Protein AF-A0A8S2DBB4-F1 (afdb_monomer_lite)

Foldseek 3Di:
DADDLPFPVPPPPDDCVVCVVVVNDFGDKDKDFQAAPVRDGPGIDMDTQDPDDSSDQDPVNVVVVVVVSPVVNVVVVVVVVVVVVVVVVVVVVVVVVVVVVVVVVVVVVVVVVVVVPPDDDDDDDDDDDDDPPDPPVVVVVVVVVVVVVVVVVVVVVVVVVVVVVPD

InterPro domains:
  IPR003018 GAF domain [PF01590] (8-64)
  IPR029016 GAF-like domain superfamily [G3DSA:3.30.450.40] (7-88)

Radius of gyration: 32.9 Å; chains: 1; bounding box: 64×29×100 Å

Sequence (167 aa):
MRFPQLGVQKDPRFNKEVDIKTGYRTHSICCMPILNKDNVVIGVAQIINKKTGTHEFTNKDLIVFRNYLIFCGIGLSNAQLFELSIQEFKKNQSKSYAIMSLQNTIKSITSLKKLTINPTQNNEHHSSSSTTLNCQQISHYSLEKEFNYNHRNDNQEYTSSLLHRLK

Secondary structure (DSSP, 8-state):
-PPPTT-GGG-TT--HHHHHHHTPPP--EEEEEEE-TTS-EEEEEEEE---STTSPPPHHHHHHHHHHHHHHHHHHHHHHHHHHHHHHHHHHHHHHHHHHHHHHHHHHHHHHHHHHT-----------------HHHHHHHHHHHHHHHHHHHHHHHHHHHHHSS--

pLDDT: mean 73.87, std 23.5, range [29.86, 97.62]

Organism: NCBI:txid1234261

Structure (mmCIF, N/CA/C/O backbone):
data_AF-A0A8S2DBB4-F1
#
_entry.id   AF-A0A8S2DBB4-F1
#
loop_
_atom_site.group_PDB
_atom_site.id
_atom_site.type_symbol
_atom_site.label_atom_id
_atom_site.label_alt_id
_atom_site.label_comp_id
_atom_site.label_asym_id
_atom_site.label_entity_id
_atom_site.label_seq_id
_atom_site.pdbx_PDB_ins_code
_atom_site.Cartn_x
_atom_site.Cartn_y
_atom_site.Cartn_z
_atom_site.occupancy
_atom_site.B_iso_or_equiv
_atom_site.auth_seq_id
_atom_site.auth_comp_id
_atom_site.auth_asym_id
_atom_site.auth_atom_id
_atom_site.pdbx_PDB_model_num
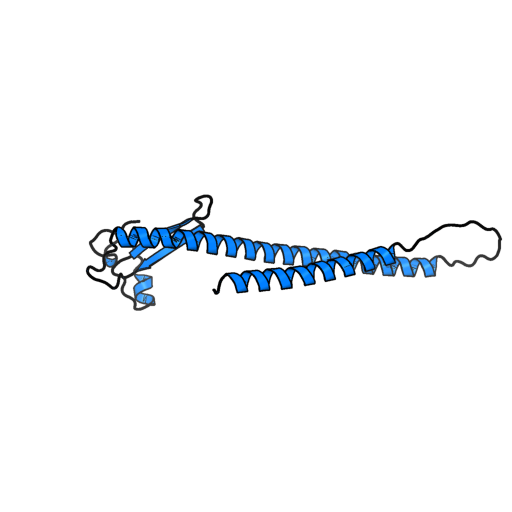ATOM 1 N N . MET A 1 1 ? -0.614 -7.814 -13.154 1.00 46.94 1 MET A N 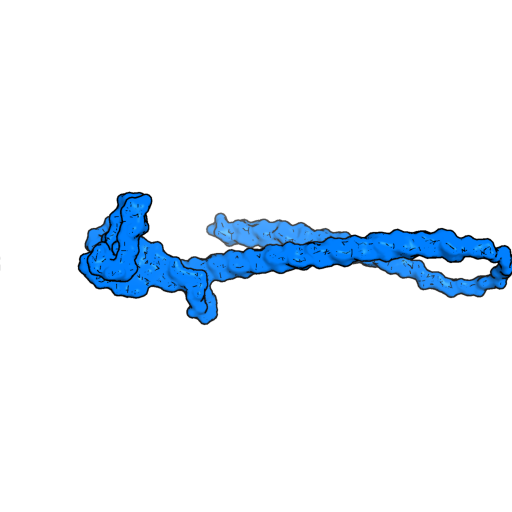1
ATOM 2 C CA . MET A 1 1 ? -0.742 -8.106 -14.605 1.00 46.94 1 MET A CA 1
ATOM 3 C C . MET A 1 1 ? 0.539 -7.674 -15.299 1.00 46.94 1 MET A C 1
ATOM 5 O O . MET A 1 1 ? 1.039 -6.608 -14.964 1.00 46.94 1 MET A O 1
ATOM 9 N N . ARG A 1 2 ? 1.081 -8.476 -16.223 1.00 45.44 2 ARG A N 1
ATOM 10 C CA . ARG A 1 2 ? 2.140 -8.020 -17.138 1.00 45.44 2 ARG A CA 1
ATOM 11 C C . ARG A 1 2 ? 1.456 -7.427 -18.370 1.00 45.44 2 ARG A C 1
ATOM 13 O O . ARG A 1 2 ? 0.659 -8.122 -18.994 1.00 45.44 2 ARG A O 1
ATOM 20 N N . PHE A 1 3 ? 1.701 -6.155 -18.667 1.00 54.09 3 PHE A N 1
ATOM 21 C CA . PHE A 1 3 ? 1.237 -5.549 -19.915 1.00 54.09 3 PHE A CA 1
ATOM 22 C C . PHE A 1 3 ? 2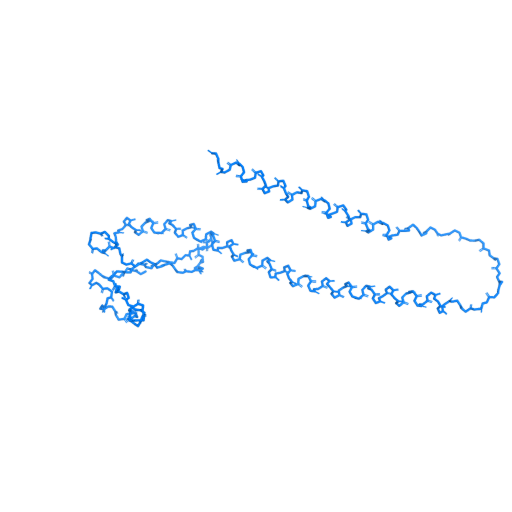.214 -5.920 -21.042 1.00 54.09 3 PHE A C 1
ATOM 24 O O . PHE A 1 3 ? 3.421 -5.960 -20.790 1.00 54.09 3 PHE A O 1
ATOM 31 N N . PRO A 1 4 ? 1.720 -6.254 -22.247 1.00 46.25 4 PRO A N 1
ATOM 32 C CA . PRO A 1 4 ? 2.574 -6.639 -23.363 1.00 46.25 4 PRO A CA 1
ATOM 33 C C . PRO A 1 4 ? 3.458 -5.472 -23.827 1.00 46.25 4 PRO A C 1
ATOM 35 O O . PRO A 1 4 ? 3.094 -4.304 -23.696 1.00 46.25 4 PRO A O 1
ATOM 38 N N . GLN A 1 5 ? 4.605 -5.825 -24.411 1.00 48.19 5 GLN A N 1
ATOM 39 C CA . GLN A 1 5 ? 5.708 -4.961 -24.874 1.00 48.19 5 GLN A CA 1
ATOM 40 C C . GLN A 1 5 ? 5.305 -3.884 -25.913 1.00 48.19 5 GLN A C 1
ATOM 42 O O . GLN A 1 5 ? 6.118 -3.057 -26.306 1.00 48.19 5 GLN A O 1
ATOM 47 N N . LEU A 1 6 ? 4.043 -3.853 -26.365 1.00 50.78 6 LEU A N 1
ATOM 48 C CA . LEU A 1 6 ? 3.570 -2.981 -27.450 1.00 50.78 6 LEU A CA 1
ATOM 49 C C . LEU A 1 6 ? 2.973 -1.628 -27.003 1.00 50.78 6 LEU A C 1
ATOM 51 O O . LEU A 1 6 ? 2.425 -0.892 -27.827 1.00 50.78 6 LEU A O 1
ATOM 55 N N . GLY A 1 7 ? 3.092 -1.282 -25.720 1.00 68.94 7 GLY A N 1
ATOM 56 C CA . GLY A 1 7 ? 2.625 -0.011 -25.165 1.00 68.94 7 GLY A CA 1
ATOM 57 C C . GLY A 1 7 ? 1.150 -0.024 -24.750 1.00 68.94 7 GLY A C 1
ATOM 58 O O . GLY A 1 7 ? 0.266 -0.528 -25.442 1.00 68.94 7 GLY A O 1
ATOM 59 N N . VAL A 1 8 ? 0.876 0.580 -23.596 1.00 83.31 8 VAL A N 1
ATOM 60 C CA . VAL A 1 8 ? -0.421 0.509 -22.900 1.00 83.31 8 VAL A CA 1
ATOM 61 C C . VAL A 1 8 ? -1.571 1.187 -23.668 1.00 83.31 8 VAL A C 1
ATOM 63 O O . VAL A 1 8 ? -2.722 0.789 -23.538 1.00 83.31 8 VAL A O 1
ATOM 66 N N . GLN A 1 9 ? -1.273 2.145 -24.550 1.00 83.38 9 GLN A N 1
ATOM 67 C CA . GLN A 1 9 ? -2.266 2.904 -25.331 1.00 83.38 9 GLN A CA 1
ATOM 68 C C . GLN A 1 9 ? -3.105 2.062 -26.306 1.00 83.38 9 GLN A C 1
ATOM 70 O O . GLN A 1 9 ? -4.158 2.512 -26.768 1.00 83.38 9 GLN A O 1
ATOM 75 N N . LYS A 1 10 ? -2.620 0.875 -26.676 1.00 84.12 10 LYS A N 1
ATOM 76 C CA . LYS A 1 10 ? -3.321 -0.054 -27.572 1.00 84.12 10 LYS A CA 1
ATOM 77 C C . LYS A 1 10 ? -4.041 -1.170 -26.811 1.00 84.12 10 LYS A C 1
ATOM 79 O O . LYS A 1 10 ? -4.748 -1.953 -27.435 1.00 84.12 10 LYS A O 1
ATOM 84 N N . ASP A 1 11 ? -3.865 -1.254 -25.493 1.00 84.50 11 ASP A N 1
ATOM 85 C CA . ASP A 1 11 ? -4.522 -2.268 -24.674 1.00 84.50 11 ASP A CA 1
ATOM 86 C C . ASP A 1 11 ? -5.999 -1.883 -24.460 1.00 84.50 11 ASP A C 1
ATOM 88 O O . ASP A 1 11 ? -6.268 -0.781 -23.976 1.00 84.50 11 ASP A O 1
ATOM 92 N N . PRO A 1 12 ? -6.970 -2.756 -24.785 1.00 87.00 12 PRO A N 1
ATOM 93 C CA . PRO A 1 12 ? -8.393 -2.451 -24.621 1.00 87.00 12 PRO A CA 1
ATOM 94 C C . PRO A 1 12 ? -8.804 -2.245 -23.157 1.00 87.00 12 PRO A C 1
ATOM 96 O O . PRO A 1 12 ? -9.839 -1.645 -22.889 1.00 87.00 12 PRO A O 1
ATOM 99 N N . ARG A 1 13 ? -8.005 -2.725 -22.197 1.00 85.75 13 ARG A N 1
ATOM 100 C CA . ARG A 1 13 ? -8.255 -2.550 -20.759 1.00 85.75 13 ARG A CA 1
ATOM 101 C C . ARG A 1 13 ? -7.756 -1.200 -20.243 1.00 85.75 13 ARG A C 1
ATOM 103 O O . ARG A 1 13 ? -8.012 -0.865 -19.089 1.00 85.75 13 ARG A O 1
ATOM 110 N N . PHE A 1 14 ? -6.997 -0.451 -21.043 1.00 88.88 14 PHE A N 1
ATOM 111 C CA . PHE A 1 14 ? -6.444 0.830 -20.631 1.00 88.88 14 PHE A CA 1
ATOM 112 C C . PHE A 1 14 ? -7.476 1.954 -20.750 1.00 88.88 14 PHE A C 1
ATOM 114 O O . PHE A 1 14 ? -7.998 2.234 -21.829 1.00 88.88 14 PHE A O 1
ATOM 121 N N . ASN A 1 15 ? -7.726 2.645 -19.637 1.00 89.38 15 ASN A N 1
ATOM 122 C CA . ASN A 1 15 ? -8.618 3.795 -19.610 1.00 89.38 15 ASN A CA 1
ATOM 123 C C . ASN A 1 15 ? -7.886 5.083 -20.027 1.00 89.38 15 ASN A C 1
ATOM 125 O O . ASN A 1 15 ? -7.208 5.719 -19.219 1.00 89.38 15 ASN A O 1
ATOM 129 N N . LYS A 1 16 ? -8.087 5.498 -21.281 1.00 89.31 16 LYS A N 1
ATOM 130 C CA . LYS A 1 16 ? -7.501 6.722 -21.855 1.00 89.31 16 LYS A CA 1
ATOM 131 C C . LYS A 1 16 ? -8.073 8.016 -21.282 1.00 89.31 16 LYS A C 1
ATOM 133 O O . LYS A 1 16 ? -7.429 9.053 -21.397 1.00 89.31 16 LYS A O 1
ATOM 138 N N . GLU A 1 17 ? -9.254 7.987 -20.667 1.00 91.75 17 GLU A N 1
ATOM 139 C CA . GLU A 1 17 ? -9.855 9.202 -20.110 1.00 91.75 17 GLU A CA 1
ATOM 140 C C . GLU A 1 17 ? -8.991 9.821 -19.012 1.00 91.75 17 GLU A C 1
ATOM 142 O O . GLU A 1 17 ? -8.977 11.040 -18.860 1.00 91.75 17 GLU A O 1
ATOM 147 N N . VAL A 1 18 ? -8.268 8.993 -18.252 1.00 90.31 18 VAL A N 1
ATOM 148 C CA . VAL A 1 18 ? -7.378 9.459 -17.181 1.00 90.31 18 VAL A CA 1
ATOM 149 C C . VAL A 1 18 ? -6.219 10.263 -17.766 1.00 90.31 18 VAL A C 1
ATOM 151 O O . VAL A 1 18 ? -5.933 11.357 -17.284 1.00 90.31 18 VAL A O 1
ATOM 154 N N . ASP A 1 19 ? -5.605 9.774 -18.844 1.00 92.38 19 ASP A N 1
ATOM 155 C CA . ASP A 1 19 ? -4.551 10.493 -19.566 1.00 92.38 19 ASP A CA 1
ATOM 156 C C . ASP A 1 19 ? -5.072 11.825 -20.132 1.00 92.38 19 ASP A C 1
ATOM 158 O O . ASP A 1 19 ? -4.429 12.860 -19.981 1.00 92.38 19 ASP A O 1
ATOM 162 N N . ILE A 1 20 ? -6.276 11.828 -20.722 1.00 91.81 20 ILE A N 1
ATOM 163 C CA . ILE A 1 20 ? -6.900 13.040 -21.280 1.00 91.81 20 ILE A CA 1
ATOM 164 C C . ILE A 1 20 ? -7.163 14.078 -20.181 1.00 91.81 20 ILE A C 1
ATOM 166 O O . ILE A 1 20 ? -6.825 15.247 -20.346 1.00 91.81 20 ILE A O 1
ATOM 170 N N . LYS A 1 21 ? -7.740 13.658 -19.048 1.00 94.12 21 LYS A N 1
ATOM 171 C CA . LYS A 1 21 ? -8.073 14.544 -17.920 1.00 94.12 21 LYS A CA 1
ATOM 172 C C . LYS A 1 21 ? -6.832 15.105 -17.228 1.00 94.12 21 LYS A C 1
ATOM 174 O O . LYS A 1 21 ? -6.858 16.236 -16.759 1.00 94.12 21 LYS A O 1
ATOM 179 N N . THR A 1 22 ? -5.765 14.315 -17.136 1.00 90.50 22 THR A N 1
ATOM 180 C CA . THR A 1 22 ? -4.524 14.717 -16.453 1.00 90.50 22 THR A CA 1
ATOM 181 C C . THR A 1 22 ? -3.521 15.406 -17.377 1.00 90.50 22 THR A C 1
ATOM 183 O O . THR A 1 22 ? -2.562 16.000 -16.891 1.00 90.50 22 THR A O 1
ATOM 186 N N . GLY A 1 23 ? -3.701 15.310 -18.699 1.00 90.06 23 GLY A N 1
ATOM 187 C CA . GLY A 1 23 ? -2.708 15.728 -19.691 1.00 90.06 23 GLY A CA 1
ATOM 188 C C . GLY A 1 23 ? -1.447 14.853 -19.703 1.00 90.06 23 GLY A C 1
ATOM 189 O O . GLY A 1 23 ? -0.479 15.172 -20.395 1.00 90.06 23 GLY A O 1
ATOM 190 N N . TYR A 1 24 ? -1.429 13.758 -18.938 1.00 88.75 24 TYR A N 1
ATOM 191 C CA . TYR A 1 24 ? -0.291 12.857 -18.830 1.00 88.75 24 TYR A CA 1
ATOM 192 C C . TYR A 1 24 ? -0.432 11.713 -19.829 1.00 88.75 24 TYR A C 1
ATOM 194 O O . TYR A 1 24 ? -1.488 11.104 -19.921 1.00 88.75 24 TYR A O 1
ATOM 202 N N . ARG A 1 25 ? 0.628 11.389 -20.575 1.00 88.88 25 ARG A N 1
ATOM 203 C CA . ARG A 1 25 ? 0.604 10.264 -21.520 1.00 88.88 25 ARG A CA 1
ATOM 204 C C . ARG A 1 25 ? 1.240 9.031 -20.903 1.00 88.88 25 ARG A C 1
ATOM 206 O O . ARG A 1 25 ? 2.446 9.011 -20.648 1.00 88.88 25 ARG A O 1
ATOM 213 N N . THR A 1 26 ? 0.459 7.976 -20.729 1.00 90.00 26 THR A N 1
ATOM 214 C CA . THR A 1 26 ? 0.919 6.713 -20.159 1.00 90.00 26 THR A CA 1
ATOM 215 C C . THR A 1 26 ? 1.419 5.766 -21.254 1.00 90.00 26 THR A C 1
ATOM 217 O O . THR A 1 26 ? 0.697 5.409 -22.183 1.00 90.00 26 THR A O 1
ATOM 220 N N . HIS A 1 27 ? 2.678 5.348 -21.155 1.00 86.75 27 HIS A N 1
ATOM 221 C CA . HIS A 1 27 ? 3.374 4.467 -22.097 1.00 86.75 27 HIS A CA 1
ATOM 222 C C . HIS A 1 27 ? 3.532 3.056 -21.526 1.00 86.75 27 HIS A C 1
ATOM 224 O O . HIS A 1 27 ? 3.291 2.070 -22.226 1.00 86.75 27 HIS A O 1
ATOM 230 N N . SER A 1 28 ? 3.885 2.966 -20.242 1.00 86.50 28 SER A N 1
ATOM 231 C CA . SER A 1 28 ? 4.044 1.710 -19.513 1.00 86.50 28 SER A CA 1
ATOM 232 C C . SER A 1 28 ? 3.357 1.766 -18.156 1.00 86.50 28 SER A C 1
ATOM 234 O O . SER A 1 28 ? 3.318 2.806 -17.503 1.00 86.50 28 SER A O 1
ATOM 236 N N . ILE A 1 29 ? 2.807 0.629 -17.732 1.00 89.56 29 ILE A N 1
ATOM 237 C CA . ILE A 1 29 ? 2.144 0.446 -16.440 1.00 89.56 29 ILE A CA 1
ATOM 238 C C . ILE A 1 29 ? 2.629 -0.874 -15.842 1.00 89.56 29 ILE A C 1
ATOM 240 O O . ILE A 1 29 ? 2.756 -1.874 -16.547 1.00 89.56 29 ILE A O 1
ATOM 244 N N . CYS A 1 30 ? 2.860 -0.899 -14.534 1.00 89.69 30 CYS A N 1
ATOM 245 C CA . CYS A 1 30 ? 2.999 -2.119 -13.756 1.00 89.69 30 CYS A CA 1
ATOM 246 C C . CYS A 1 30 ? 2.105 -2.029 -12.518 1.00 89.69 30 CYS A C 1
ATOM 248 O O . CYS A 1 30 ? 2.252 -1.120 -11.702 1.00 89.69 30 CYS A O 1
ATOM 250 N N . CYS A 1 31 ? 1.197 -2.998 -12.377 1.00 92.19 31 CYS A N 1
ATOM 251 C CA . CYS A 1 31 ? 0.302 -3.100 -11.227 1.00 92.19 31 CYS A CA 1
ATOM 252 C C . CYS A 1 31 ? 0.555 -4.399 -10.464 1.00 92.19 31 CYS A C 1
ATOM 254 O O . CYS A 1 31 ? 0.596 -5.486 -11.065 1.00 92.19 31 CYS A O 1
ATOM 256 N N . MET A 1 32 ? 0.657 -4.287 -9.143 1.00 94.88 32 MET A N 1
ATOM 257 C CA . MET A 1 32 ? 0.791 -5.410 -8.221 1.00 94.88 32 MET A CA 1
ATOM 258 C C . MET A 1 32 ? -0.106 -5.207 -6.990 1.00 94.88 32 MET A C 1
ATOM 260 O O . MET A 1 32 ? -0.294 -4.070 -6.554 1.00 94.88 32 MET A O 1
ATOM 264 N N . PRO A 1 33 ? -0.681 -6.287 -6.437 1.00 96.56 33 PRO A N 1
ATOM 265 C CA . PRO A 1 33 ? -1.477 -6.195 -5.223 1.00 96.56 33 PRO A CA 1
ATOM 266 C C . PRO A 1 33 ? -0.590 -5.881 -4.015 1.00 96.56 33 PRO A C 1
ATOM 268 O O . PRO A 1 33 ? 0.548 -6.345 -3.927 1.00 96.56 33 PRO A O 1
ATOM 271 N N . ILE A 1 34 ? -1.144 -5.126 -3.073 1.00 97.62 34 ILE A N 1
ATOM 272 C CA . ILE A 1 34 ? -0.599 -4.954 -1.728 1.00 97.62 34 ILE A CA 1
ATOM 273 C C . ILE A 1 34 ? -1.275 -5.998 -0.845 1.00 97.62 34 ILE A C 1
ATOM 275 O O . ILE A 1 34 ? -2.505 -6.050 -0.778 1.00 97.62 34 ILE A O 1
ATOM 279 N N . LEU A 1 35 ? -0.470 -6.832 -0.194 1.00 96.44 35 LEU A N 1
ATOM 280 C CA . LEU A 1 35 ? -0.942 -7.927 0.645 1.00 96.44 35 LEU A CA 1
ATOM 281 C C . LEU A 1 35 ? -0.704 -7.602 2.119 1.00 96.44 35 LEU A C 1
ATOM 283 O O . LEU A 1 35 ? 0.313 -6.999 2.462 1.00 96.44 35 LEU A O 1
ATOM 287 N N . ASN A 1 36 ? -1.620 -8.022 2.986 1.00 94.19 36 ASN A N 1
ATOM 288 C CA . ASN A 1 36 ? -1.369 -8.055 4.423 1.00 94.19 36 ASN A CA 1
ATOM 289 C C . ASN A 1 36 ? -0.594 -9.332 4.819 1.00 94.19 36 ASN A C 1
ATOM 291 O O . ASN A 1 36 ? -0.266 -10.172 3.979 1.00 94.19 36 ASN A O 1
ATOM 295 N N . LYS A 1 37 ? -0.319 -9.489 6.119 1.00 91.06 37 LYS A N 1
ATOM 296 C CA . LYS A 1 37 ? 0.377 -10.663 6.681 1.00 91.06 37 LYS A CA 1
ATOM 297 C C . LYS A 1 37 ? -0.318 -12.005 6.393 1.00 91.06 37 LYS A C 1
ATOM 299 O O . LYS A 1 37 ? 0.350 -13.030 6.346 1.00 91.06 37 LYS A O 1
ATOM 304 N N . ASP A 1 38 ? -1.630 -11.980 6.168 1.00 93.69 38 ASP A N 1
ATOM 305 C CA . ASP A 1 38 ? -2.465 -13.154 5.900 1.00 93.69 38 ASP A CA 1
ATOM 306 C C . ASP A 1 38 ? -2.618 -13.410 4.386 1.00 93.69 38 ASP A C 1
ATOM 308 O O . ASP A 1 38 ? -3.457 -14.199 3.959 1.00 93.69 38 ASP A O 1
ATOM 312 N N . ASN A 1 39 ? -1.809 -12.738 3.554 1.00 93.75 39 ASN A N 1
ATOM 313 C CA . ASN A 1 39 ? -1.860 -12.769 2.088 1.00 93.75 39 ASN A CA 1
ATOM 314 C C . ASN A 1 39 ? -3.190 -12.288 1.481 1.00 93.75 39 ASN A C 1
ATOM 316 O O . ASN A 1 39 ? -3.490 -12.575 0.320 1.00 93.75 39 ASN A O 1
ATOM 320 N N . VAL A 1 40 ? -3.972 -11.511 2.228 1.00 95.56 40 VAL A N 1
ATOM 321 C CA . VAL A 1 40 ? -5.197 -10.877 1.734 1.00 95.56 40 VAL A CA 1
ATOM 322 C C . VAL A 1 40 ? -4.842 -9.579 1.017 1.00 95.56 40 VAL A C 1
ATOM 324 O O . VAL A 1 40 ? -4.039 -8.780 1.504 1.00 95.56 40 VAL A O 1
ATOM 327 N N . VAL A 1 41 ? -5.457 -9.354 -0.145 1.00 96.56 41 VAL A N 1
ATOM 328 C CA . VAL A 1 41 ? -5.299 -8.112 -0.909 1.00 96.56 41 VAL A CA 1
ATOM 329 C C . VAL A 1 41 ? -6.010 -6.974 -0.181 1.00 96.56 41 VAL A C 1
ATOM 331 O O . VAL A 1 41 ? -7.233 -6.968 -0.081 1.00 96.56 41 VAL A O 1
ATOM 334 N N . ILE A 1 42 ? -5.242 -5.992 0.285 1.00 96.19 42 ILE A N 1
ATOM 335 C CA . ILE A 1 42 ? -5.753 -4.791 0.968 1.00 96.19 42 ILE A CA 1
ATOM 336 C C . ILE A 1 42 ? -5.662 -3.531 0.099 1.00 96.19 42 ILE A C 1
ATOM 338 O O . ILE A 1 42 ? -6.129 -2.464 0.484 1.00 96.19 42 ILE A O 1
ATOM 342 N N . GLY A 1 43 ? -5.059 -3.649 -1.084 1.00 95.44 43 GLY A N 1
ATOM 343 C CA . GLY A 1 43 ? -4.949 -2.568 -2.050 1.00 95.44 43 GLY A CA 1
ATOM 344 C C . GLY A 1 43 ? -4.226 -3.000 -3.320 1.00 95.44 43 GLY A C 1
ATOM 345 O O . GLY A 1 43 ? -3.775 -4.139 -3.454 1.00 95.44 43 GLY A O 1
ATOM 346 N N . VAL A 1 44 ? -4.089 -2.070 -4.261 1.00 95.81 44 VAL A N 1
ATOM 347 C CA . VAL A 1 44 ? -3.318 -2.260 -5.493 1.00 95.81 44 VAL A CA 1
ATOM 348 C C . VAL A 1 44 ? -2.369 -1.084 -5.644 1.00 95.81 44 VAL A C 1
ATOM 350 O O . VAL A 1 44 ? -2.788 0.067 -5.577 1.00 95.81 44 VAL A O 1
ATOM 353 N N . ALA A 1 45 ? -1.093 -1.377 -5.868 1.00 95.94 45 ALA A N 1
ATOM 354 C CA . ALA A 1 45 ? -0.107 -0.373 -6.217 1.00 95.94 45 ALA A CA 1
ATOM 355 C C . ALA A 1 45 ? 0.113 -0.366 -7.726 1.00 95.94 45 ALA A C 1
ATOM 357 O O . ALA A 1 45 ? 0.212 -1.419 -8.368 1.00 95.94 45 ALA A O 1
ATOM 358 N N . GLN A 1 46 ? 0.240 0.835 -8.275 1.00 93.38 46 GLN A N 1
ATOM 359 C CA . GLN A 1 46 ? 0.484 1.066 -9.686 1.00 93.38 46 GLN A CA 1
ATOM 360 C C . GLN A 1 46 ? 1.677 2.001 -9.848 1.00 93.38 46 GLN A C 1
ATOM 362 O O . GLN A 1 46 ? 1.719 3.079 -9.262 1.00 93.38 46 GLN A O 1
ATOM 367 N N . ILE A 1 47 ? 2.625 1.591 -10.684 1.00 91.81 47 ILE A N 1
ATOM 368 C CA . ILE A 1 47 ? 3.701 2.449 -11.177 1.00 91.81 47 ILE A CA 1
ATOM 369 C C . ILE A 1 47 ? 3.536 2.615 -12.681 1.00 91.81 47 ILE A C 1
ATOM 371 O O . ILE A 1 47 ? 3.192 1.667 -13.391 1.00 91.81 47 ILE A O 1
ATOM 375 N N . ILE A 1 48 ? 3.755 3.832 -13.165 1.00 91.25 48 ILE A N 1
ATOM 376 C CA . ILE A 1 48 ? 3.601 4.186 -14.575 1.00 91.25 48 ILE A CA 1
ATOM 377 C C . ILE A 1 48 ? 4.868 4.856 -15.089 1.00 91.25 48 ILE A C 1
ATOM 379 O O . ILE A 1 48 ? 5.604 5.464 -14.316 1.00 91.25 48 ILE A O 1
ATOM 383 N N . ASN A 1 49 ? 5.102 4.743 -16.394 1.00 90.12 49 ASN A N 1
ATOM 384 C CA . ASN A 1 49 ? 6.153 5.441 -17.128 1.00 90.12 49 ASN A CA 1
ATOM 385 C C . ASN A 1 49 ? 7.534 5.337 -16.482 1.00 90.12 49 ASN A C 1
ATOM 387 O O . ASN A 1 49 ? 8.064 6.297 -15.914 1.00 90.12 49 ASN A O 1
ATOM 391 N N . LYS A 1 50 ? 8.164 4.171 -16.636 1.00 89.06 50 LYS A N 1
ATOM 392 C CA . LYS A 1 50 ? 9.579 4.033 -16.294 1.00 89.06 50 LYS A CA 1
ATOM 393 C C . LYS A 1 50 ? 10.399 5.095 -17.040 1.00 89.06 50 LYS A C 1
ATOM 395 O O . LYS A 1 50 ? 10.336 5.195 -18.266 1.00 89.06 50 LYS A O 1
ATOM 400 N N . LYS A 1 51 ? 11.177 5.878 -16.285 1.00 87.06 51 LYS A N 1
ATOM 401 C CA . LYS A 1 51 ? 11.962 7.004 -16.816 1.00 87.06 51 LYS A CA 1
ATOM 402 C C . LYS A 1 51 ? 13.239 6.587 -17.554 1.00 87.06 51 LYS A C 1
ATOM 404 O O . LYS A 1 51 ? 13.772 7.383 -18.313 1.00 87.06 51 LYS A O 1
ATOM 409 N N . THR A 1 52 ? 13.754 5.380 -17.317 1.00 78.81 52 THR A N 1
ATOM 410 C CA . THR A 1 52 ? 15.059 4.935 -17.830 1.00 78.81 52 THR A CA 1
ATOM 411 C C . THR A 1 52 ? 14.939 3.949 -18.993 1.00 78.81 52 THR A C 1
ATOM 413 O O . THR A 1 52 ? 14.136 3.015 -18.946 1.00 78.81 52 THR A O 1
ATOM 416 N N . GLY A 1 53 ? 15.802 4.117 -20.002 1.00 75.00 53 GLY A N 1
ATOM 417 C CA . GLY A 1 53 ? 16.008 3.156 -21.089 1.00 75.00 53 GLY A CA 1
ATOM 418 C C . GLY A 1 53 ? 14.764 2.906 -21.947 1.00 75.00 53 GLY A C 1
ATOM 419 O O . GLY A 1 53 ? 14.157 3.839 -22.454 1.00 75.00 53 GLY A O 1
ATOM 420 N N . THR A 1 54 ? 14.391 1.633 -22.099 1.00 74.44 54 THR A N 1
ATOM 421 C CA . THR A 1 54 ? 13.355 1.126 -23.021 1.00 74.44 54 THR A CA 1
ATOM 422 C C . THR A 1 54 ? 11.908 1.442 -22.616 1.00 74.44 54 THR A C 1
ATOM 424 O O . THR A 1 54 ? 10.983 0.932 -23.236 1.00 74.44 54 THR A O 1
ATOM 427 N N . HIS A 1 55 ? 11.679 2.231 -21.558 1.00 79.38 55 HIS A N 1
ATOM 428 C CA . HIS A 1 55 ? 10.369 2.452 -20.916 1.00 79.38 55 HIS A CA 1
ATOM 429 C C . HIS A 1 55 ? 9.668 1.182 -20.391 1.00 79.38 55 HIS A C 1
ATOM 431 O O . HIS A 1 55 ? 8.584 1.272 -19.809 1.00 79.38 55 HIS A O 1
ATOM 437 N N . GLU A 1 56 ? 10.302 0.014 -20.507 1.00 83.50 56 GLU A N 1
ATOM 438 C CA . GLU A 1 56 ? 9.785 -1.271 -20.045 1.00 83.50 56 GLU A CA 1
ATOM 439 C C . GLU A 1 56 ? 10.275 -1.621 -18.636 1.00 83.50 56 GLU A C 1
ATOM 441 O O . GLU A 1 56 ? 11.455 -1.474 -18.285 1.00 83.50 56 GLU A O 1
ATOM 446 N N . PHE A 1 57 ? 9.358 -2.146 -17.824 1.00 88.44 57 PHE A N 1
ATOM 447 C CA . PHE A 1 57 ? 9.688 -2.699 -16.516 1.00 88.44 57 PHE A CA 1
ATOM 448 C C . PHE A 1 57 ? 10.379 -4.054 -16.682 1.00 88.44 57 PHE A C 1
ATOM 450 O O . PHE A 1 57 ? 9.804 -5.015 -17.190 1.00 88.44 57 PHE A O 1
ATOM 457 N N . THR A 1 58 ? 11.624 -4.130 -16.228 1.00 90.75 58 THR A N 1
ATOM 458 C CA . THR A 1 58 ? 12.426 -5.355 -16.227 1.00 90.75 58 THR A CA 1
ATOM 459 C C . THR A 1 58 ? 12.025 -6.259 -15.066 1.00 90.75 58 THR A C 1
ATOM 461 O O . THR A 1 58 ? 11.457 -5.802 -14.075 1.00 90.75 58 THR A O 1
ATOM 464 N N . ASN A 1 59 ? 12.396 -7.542 -15.117 1.00 91.00 59 ASN A N 1
ATOM 465 C CA . ASN A 1 59 ? 12.183 -8.448 -13.982 1.00 91.00 59 ASN A CA 1
ATOM 466 C C . ASN A 1 59 ? 12.824 -7.927 -12.681 1.00 91.00 59 ASN A C 1
ATOM 468 O O . ASN A 1 59 ? 12.250 -8.115 -11.612 1.00 91.00 59 ASN A O 1
ATOM 472 N N . LYS A 1 60 ? 13.965 -7.227 -12.765 1.00 92.94 60 LYS A N 1
ATOM 473 C CA . LYS A 1 60 ? 14.597 -6.589 -11.603 1.00 92.94 60 LYS A CA 1
ATOM 474 C C . LYS A 1 60 ? 13.697 -5.507 -11.000 1.00 92.94 60 LYS A C 1
ATOM 476 O O . LYS A 1 60 ? 13.506 -5.498 -9.788 1.00 92.94 60 LYS A O 1
ATOM 481 N N . ASP A 1 61 ? 13.097 -4.657 -11.836 1.00 92.12 61 ASP A N 1
ATOM 482 C CA . ASP A 1 61 ? 12.149 -3.629 -11.385 1.00 92.12 61 ASP A CA 1
ATOM 483 C C . ASP A 1 61 ? 10.932 -4.266 -10.700 1.00 92.12 61 ASP A C 1
ATOM 485 O O . ASP A 1 61 ? 10.492 -3.797 -9.655 1.00 92.12 61 ASP A O 1
ATOM 489 N N . LEU A 1 62 ? 10.421 -5.375 -11.250 1.00 92.50 62 LEU A N 1
ATOM 490 C CA . LEU A 1 62 ? 9.295 -6.114 -10.674 1.00 92.50 62 LEU A CA 1
ATOM 491 C C . LEU A 1 62 ? 9.624 -6.700 -9.293 1.00 92.50 62 LEU A C 1
ATOM 493 O O . LEU A 1 62 ? 8.774 -6.666 -8.405 1.00 92.50 62 LEU A O 1
ATOM 497 N N . ILE A 1 63 ? 10.835 -7.230 -9.101 1.00 95.31 63 ILE A N 1
ATOM 498 C CA . ILE A 1 63 ? 11.282 -7.771 -7.807 1.00 95.31 63 ILE A CA 1
ATOM 499 C C . ILE A 1 63 ? 11.397 -6.647 -6.776 1.00 95.31 63 ILE A C 1
ATOM 501 O O . ILE A 1 63 ? 10.861 -6.770 -5.677 1.00 95.31 63 ILE A O 1
ATOM 505 N N . VAL A 1 64 ? 12.041 -5.534 -7.138 1.00 95.50 64 VAL A N 1
ATOM 506 C CA . VAL A 1 64 ? 12.166 -4.368 -6.249 1.00 95.50 64 VAL A CA 1
ATOM 507 C C . VAL A 1 64 ? 10.788 -3.821 -5.886 1.00 95.50 64 VAL A C 1
ATOM 509 O O . VAL A 1 64 ? 10.516 -3.582 -4.712 1.00 95.50 64 VAL A O 1
ATOM 512 N N . PHE A 1 65 ? 9.898 -3.683 -6.872 1.00 95.50 65 PHE A N 1
ATOM 513 C CA . PHE A 1 65 ? 8.542 -3.205 -6.644 1.00 95.50 65 PHE A CA 1
ATOM 514 C C . PHE A 1 65 ? 7.780 -4.131 -5.695 1.00 95.50 65 PHE A C 1
ATOM 516 O O . PHE A 1 65 ? 7.250 -3.661 -4.695 1.00 95.50 65 PHE A O 1
ATOM 523 N N . ARG A 1 66 ? 7.807 -5.450 -5.929 1.00 94.94 66 ARG A N 1
ATOM 524 C CA . ARG A 1 66 ? 7.189 -6.437 -5.032 1.00 94.94 66 ARG A CA 1
ATOM 525 C C . ARG A 1 66 ? 7.719 -6.327 -3.603 1.00 94.94 66 ARG A C 1
ATOM 527 O O . ARG A 1 66 ? 6.919 -6.315 -2.675 1.00 94.94 66 ARG A O 1
ATOM 534 N N . ASN A 1 67 ? 9.036 -6.240 -3.428 1.00 96.19 67 ASN A N 1
ATOM 535 C CA . ASN A 1 67 ? 9.647 -6.138 -2.103 1.00 96.19 67 ASN A CA 1
ATOM 536 C C . ASN A 1 67 ? 9.204 -4.862 -1.380 1.00 96.19 67 ASN A C 1
ATOM 538 O O . ASN A 1 67 ? 8.944 -4.891 -0.181 1.00 96.19 67 ASN A O 1
ATOM 542 N N . TYR A 1 68 ? 9.051 -3.758 -2.114 1.00 96.56 68 TYR A N 1
ATOM 543 C CA . TYR A 1 68 ? 8.534 -2.515 -1.555 1.00 96.56 68 TYR A CA 1
ATOM 544 C C . TYR A 1 68 ? 7.084 -2.655 -1.064 1.00 96.56 68 TYR A C 1
ATOM 546 O O . TYR A 1 68 ? 6.746 -2.172 0.017 1.00 96.56 68 TYR A O 1
ATOM 554 N N . LEU A 1 69 ? 6.239 -3.387 -1.800 1.00 96.81 69 LEU A N 1
ATOM 555 C CA . LEU A 1 69 ? 4.834 -3.583 -1.422 1.00 96.81 69 LEU A CA 1
ATOM 556 C C . LEU A 1 69 ? 4.639 -4.385 -0.135 1.00 96.81 69 LEU A C 1
ATOM 558 O O . LEU A 1 69 ? 3.594 -4.237 0.495 1.00 96.81 69 LEU A O 1
ATOM 562 N N . ILE A 1 70 ? 5.629 -5.173 0.293 1.00 94.75 70 ILE A N 1
ATOM 563 C CA . ILE A 1 70 ? 5.595 -5.857 1.594 1.00 94.75 70 ILE A CA 1
ATOM 564 C C . ILE A 1 70 ? 5.528 -4.819 2.723 1.00 94.75 70 ILE A C 1
ATOM 566 O O . ILE A 1 70 ? 4.682 -4.912 3.611 1.00 94.75 70 ILE A O 1
ATOM 570 N N . PHE A 1 71 ? 6.361 -3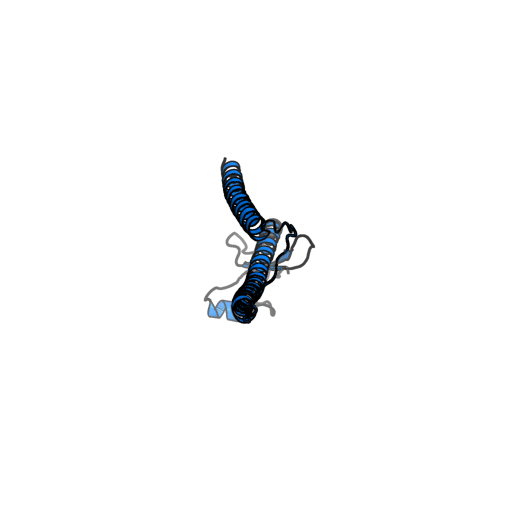.777 2.656 1.00 95.31 71 PHE A N 1
ATOM 571 C CA . PHE A 1 71 ? 6.357 -2.700 3.647 1.00 95.31 71 PHE A CA 1
ATOM 572 C C . PHE A 1 71 ? 5.082 -1.861 3.576 1.00 95.31 71 PHE A C 1
ATOM 574 O O . PHE A 1 71 ? 4.515 -1.520 4.615 1.00 95.31 71 PHE A O 1
ATOM 581 N N . CYS A 1 72 ? 4.587 -1.579 2.365 1.00 96.88 72 CYS A N 1
ATOM 582 C CA . CYS A 1 72 ? 3.293 -0.918 2.190 1.00 96.88 72 CYS A CA 1
ATOM 583 C C . CYS A 1 72 ? 2.158 -1.728 2.830 1.00 96.88 72 CYS A C 1
ATOM 585 O O . CYS A 1 72 ? 1.280 -1.144 3.457 1.00 96.88 72 CYS A O 1
ATOM 587 N N . GLY A 1 73 ? 2.199 -3.058 2.713 1.00 97.00 73 GLY A N 1
ATOM 588 C CA . GLY A 1 73 ? 1.233 -3.963 3.327 1.00 97.00 73 GLY A CA 1
ATOM 589 C C . GLY A 1 73 ? 1.178 -3.831 4.845 1.00 97.00 73 GLY A C 1
ATOM 590 O O . GLY A 1 73 ? 0.097 -3.692 5.418 1.00 97.00 73 GLY A O 1
ATOM 591 N N . ILE A 1 74 ? 2.347 -3.795 5.489 1.00 95.12 74 ILE A N 1
ATOM 592 C CA . ILE A 1 74 ? 2.475 -3.595 6.940 1.00 95.12 74 ILE A CA 1
ATOM 593 C C . ILE A 1 74 ? 1.937 -2.217 7.341 1.00 95.12 74 ILE A C 1
ATOM 595 O O . ILE A 1 74 ? 1.101 -2.116 8.237 1.00 95.12 74 ILE A O 1
ATOM 599 N N . GLY A 1 75 ? 2.389 -1.160 6.659 1.00 96.31 75 GLY A N 1
ATOM 600 C CA . GLY A 1 75 ? 1.985 0.212 6.964 1.00 96.31 75 GLY A CA 1
ATOM 601 C C . GLY A 1 75 ? 0.479 0.425 6.817 1.00 96.31 75 GLY A C 1
ATOM 602 O O . GLY A 1 75 ? -0.152 0.984 7.711 1.00 96.31 75 GLY A O 1
ATOM 603 N N . LEU A 1 76 ? -0.111 -0.078 5.730 1.00 96.75 76 LEU A N 1
ATOM 604 C CA . LEU A 1 76 ? -1.542 0.049 5.472 1.00 96.75 76 LEU A CA 1
ATOM 605 C C . LEU A 1 76 ? -2.375 -0.772 6.465 1.00 96.75 76 LEU A C 1
ATOM 607 O O . LEU A 1 76 ? -3.376 -0.269 6.968 1.00 96.75 76 LEU A O 1
ATOM 611 N N . SER A 1 77 ? -1.928 -1.982 6.815 1.00 95.88 77 SER A N 1
ATOM 612 C CA . SER A 1 77 ? -2.591 -2.798 7.844 1.00 95.88 77 SER A CA 1
ATOM 613 C C . SER A 1 77 ? -2.594 -2.090 9.202 1.00 95.88 77 SER A C 1
ATOM 615 O O . SER A 1 77 ? -3.617 -2.049 9.881 1.00 95.88 77 SER A O 1
ATOM 617 N N . ASN A 1 78 ? -1.470 -1.479 9.588 1.00 95.06 78 ASN A N 1
ATOM 618 C CA . ASN A 1 78 ? -1.369 -0.738 10.845 1.00 95.06 78 ASN A CA 1
ATOM 619 C C . ASN A 1 78 ? -2.237 0.524 10.839 1.00 95.06 78 ASN A C 1
ATOM 621 O O . ASN A 1 78 ? -2.888 0.812 11.839 1.00 95.06 78 ASN A O 1
ATOM 625 N N . ALA A 1 79 ? -2.276 1.258 9.724 1.00 95.94 79 ALA A N 1
ATOM 626 C CA . ALA A 1 79 ? -3.140 2.426 9.580 1.00 95.94 79 ALA A CA 1
ATOM 627 C C . ALA A 1 79 ? -4.624 2.050 9.729 1.00 95.94 79 ALA A C 1
ATOM 629 O O . ALA A 1 79 ? -5.350 2.716 10.462 1.00 95.94 79 ALA A O 1
ATOM 630 N N . GLN A 1 80 ? -5.048 0.942 9.111 1.00 94.44 80 GLN A N 1
ATOM 631 C CA . GLN A 1 80 ? -6.408 0.417 9.251 1.00 94.44 80 GLN A CA 1
ATOM 632 C C . GLN A 1 80 ? -6.719 0.014 10.699 1.00 94.44 80 GLN A C 1
ATOM 634 O O . GLN A 1 80 ? -7.762 0.388 11.226 1.00 94.44 80 GLN A O 1
ATOM 639 N N . LEU A 1 81 ? -5.810 -0.702 11.371 1.00 94.50 81 LEU A N 1
ATOM 640 C CA . LEU A 1 81 ? -5.980 -1.079 12.780 1.00 94.50 81 LEU A CA 1
ATOM 641 C C . LEU A 1 81 ? -6.075 0.142 13.702 1.00 94.50 81 LEU A C 1
ATOM 643 O O . LEU A 1 81 ? -6.911 0.178 14.604 1.00 94.50 81 LEU A O 1
ATOM 647 N N . PHE A 1 82 ? -5.243 1.153 13.466 1.00 96.31 82 PHE A N 1
ATOM 648 C CA . PHE A 1 82 ? -5.274 2.395 14.227 1.00 96.31 82 PHE A CA 1
ATOM 649 C C . PHE A 1 82 ? -6.584 3.162 14.018 1.00 96.31 82 PHE A C 1
ATOM 651 O O . PHE A 1 82 ? -7.195 3.623 14.982 1.00 96.31 82 PHE A O 1
ATOM 658 N N . GLU A 1 83 ? -7.064 3.254 12.778 1.00 95.50 83 GLU A N 1
ATOM 659 C CA . GLU A 1 83 ? -8.345 3.888 12.477 1.00 95.50 83 GLU A CA 1
ATOM 660 C C . GLU A 1 83 ? -9.519 3.159 13.150 1.00 95.50 83 GLU A C 1
ATOM 662 O O . GLU A 1 83 ? -10.378 3.806 13.755 1.00 95.50 83 GLU A O 1
ATOM 667 N N . LEU A 1 84 ? -9.522 1.822 13.127 1.00 94.88 84 LEU A N 1
ATOM 668 C CA . LEU A 1 84 ? -10.520 1.009 13.828 1.00 94.88 84 LEU A CA 1
ATOM 669 C C . LEU A 1 84 ? -10.497 1.262 15.342 1.00 94.88 84 LEU A C 1
ATOM 671 O O . LEU A 1 84 ? -11.551 1.492 15.935 1.00 94.88 84 LEU A O 1
ATOM 675 N N . SER A 1 85 ? -9.309 1.321 15.948 1.00 96.44 85 SER A N 1
ATOM 676 C CA . SER A 1 85 ? -9.139 1.653 17.370 1.00 96.44 85 SER A CA 1
ATOM 677 C C . SER A 1 85 ? -9.742 3.019 17.722 1.00 96.44 85 SER A C 1
ATOM 679 O O . SER A 1 85 ? -10.514 3.139 18.678 1.00 96.44 85 SER A O 1
ATOM 681 N N . ILE A 1 86 ? -9.495 4.051 16.905 1.00 95.44 86 ILE A N 1
ATOM 682 C CA . ILE A 1 86 ? -10.089 5.384 17.104 1.00 95.44 86 ILE A CA 1
ATOM 683 C C . ILE A 1 86 ? -11.619 5.327 17.035 1.00 95.44 86 ILE A C 1
ATOM 685 O O . ILE A 1 86 ? -12.309 5.979 17.827 1.00 95.44 86 ILE A O 1
ATOM 689 N N . GLN A 1 87 ? -12.175 4.583 16.079 1.00 94.44 87 GLN A N 1
ATOM 690 C CA . GLN A 1 87 ? -13.624 4.456 15.932 1.00 94.44 87 GLN A CA 1
ATOM 691 C C . GLN A 1 87 ? -14.259 3.745 17.133 1.00 94.44 87 GLN A C 1
ATOM 693 O O . GLN A 1 87 ? -15.310 4.174 17.618 1.00 94.44 87 GLN A O 1
ATOM 698 N N . GLU A 1 88 ? -13.631 2.685 17.636 1.00 93.75 88 GLU A N 1
ATOM 699 C CA . GLU A 1 88 ? -14.087 1.966 18.827 1.00 93.75 88 GLU A CA 1
ATOM 700 C C . GLU A 1 88 ? -14.004 2.830 20.083 1.00 93.75 88 GLU A C 1
ATOM 702 O O . GLU A 1 88 ? -14.971 2.890 20.848 1.00 93.75 88 GLU A O 1
ATOM 707 N N . PHE A 1 89 ? -12.911 3.576 20.254 1.00 91.88 89 PHE A N 1
ATOM 708 C CA . PHE A 1 89 ? -12.762 4.528 21.350 1.00 91.88 89 PHE A CA 1
ATOM 709 C C . PHE A 1 89 ? -13.897 5.559 21.355 1.00 91.88 89 PHE A C 1
ATOM 711 O O . PHE A 1 89 ? -14.555 5.741 22.378 1.00 91.88 89 PHE A O 1
ATOM 718 N N . LYS A 1 90 ? -14.214 6.162 20.200 1.00 93.00 90 LYS A N 1
ATOM 719 C CA . LYS A 1 90 ? -15.331 7.119 20.066 1.00 93.00 90 LYS A CA 1
ATOM 720 C C . LYS A 1 90 ? -16.676 6.495 20.442 1.00 93.00 90 LYS A C 1
ATOM 722 O O . LYS A 1 90 ? -17.437 7.090 21.203 1.00 93.00 90 LYS A O 1
ATOM 727 N N . LYS A 1 91 ? -16.962 5.280 19.958 1.00 93.31 91 LYS A N 1
ATOM 728 C CA . LYS A 1 91 ? -18.195 4.547 20.305 1.00 93.31 91 LYS A CA 1
ATOM 729 C C . LYS A 1 91 ? -18.291 4.293 21.810 1.00 93.31 91 LYS A C 1
ATOM 731 O O . LYS A 1 91 ? -19.361 4.450 22.397 1.00 93.31 91 LYS A O 1
ATOM 736 N N . ASN A 1 92 ? -17.187 3.904 22.440 1.00 92.50 92 ASN A N 1
ATOM 737 C CA . ASN A 1 92 ? -17.140 3.639 23.875 1.00 92.50 92 ASN A CA 1
ATOM 738 C C . ASN A 1 92 ? -17.257 4.923 24.703 1.00 92.50 92 ASN A C 1
ATOM 740 O O . ASN A 1 92 ? -17.927 4.922 25.735 1.00 92.50 92 ASN A O 1
ATOM 744 N N . GLN A 1 93 ? -16.707 6.034 24.218 1.00 90.25 93 GLN A N 1
ATOM 745 C CA . GLN A 1 93 ? -16.854 7.343 24.844 1.00 90.25 93 GLN A CA 1
ATOM 746 C C . GLN A 1 93 ? -18.327 7.773 24.898 1.00 90.25 93 GLN A C 1
ATOM 748 O O . GLN A 1 93 ? -18.815 8.152 25.961 1.00 90.25 93 GLN A O 1
ATOM 753 N N . SER A 1 94 ? -19.075 7.628 23.797 1.00 89.56 94 SER A N 1
ATOM 754 C CA . SER A 1 94 ? -20.520 7.909 23.766 1.00 89.56 94 SER A CA 1
ATOM 755 C C . SER A 1 94 ? -21.304 7.074 24.784 1.00 89.56 94 SER A C 1
ATOM 757 O O . SER A 1 94 ? -22.167 7.606 25.482 1.00 89.56 94 SER A O 1
ATOM 759 N N . LYS A 1 95 ? -20.977 5.781 24.922 1.00 91.38 95 LYS A N 1
ATOM 760 C CA . LYS A 1 95 ? -21.587 4.908 25.941 1.00 91.38 95 LYS A CA 1
ATOM 761 C C . LYS A 1 95 ? -21.263 5.383 27.361 1.00 91.38 95 LYS A C 1
ATOM 763 O O . LYS A 1 95 ? -22.153 5.425 28.207 1.00 91.38 95 LYS A O 1
ATOM 768 N N . SER A 1 96 ? -20.013 5.776 27.611 1.00 89.69 96 SER A N 1
ATOM 769 C CA . SER A 1 96 ? -19.572 6.295 28.910 1.00 89.69 96 SER A CA 1
ATOM 770 C C . SER A 1 96 ? -20.324 7.574 29.303 1.00 89.69 96 SER A C 1
ATOM 772 O O . SER A 1 96 ? -20.799 7.690 30.434 1.00 89.69 96 SER A O 1
ATOM 774 N N . TYR A 1 97 ? -20.550 8.492 28.355 1.00 92.31 97 TYR A N 1
ATOM 775 C CA . TYR A 1 97 ? -21.354 9.697 28.596 1.00 92.31 97 TYR A CA 1
ATOM 776 C C . TYR A 1 97 ? -22.797 9.384 29.013 1.00 92.31 97 TYR A C 1
ATOM 778 O O . TYR A 1 97 ? -23.315 10.014 29.937 1.00 92.31 97 TYR A O 1
ATOM 786 N N . ALA A 1 98 ? -23.441 8.396 28.382 1.00 92.75 98 ALA A N 1
ATOM 787 C CA . ALA A 1 98 ? -24.794 7.984 28.756 1.00 92.75 98 ALA A CA 1
ATOM 788 C C . ALA A 1 98 ? -24.846 7.437 30.194 1.00 92.75 98 ALA A C 1
ATOM 790 O O . ALA A 1 98 ? -25.710 7.829 30.978 1.00 92.75 98 ALA A O 1
ATOM 791 N N . ILE A 1 99 ? -23.882 6.592 30.572 1.00 92.88 99 ILE A N 1
ATOM 792 C CA . ILE A 1 99 ? -23.772 6.055 31.936 1.00 92.88 99 ILE A CA 1
ATOM 793 C C . ILE A 1 99 ? -23.559 7.184 32.954 1.00 92.88 99 ILE A C 1
ATOM 795 O O . ILE A 1 99 ? -24.232 7.211 33.983 1.00 92.88 99 ILE A O 1
ATOM 799 N N . MET A 1 100 ? -22.678 8.143 32.660 1.00 90.50 100 MET A N 1
ATOM 800 C CA . MET A 1 100 ? -22.422 9.300 33.527 1.00 90.50 100 MET A CA 1
ATOM 801 C C . MET A 1 100 ? -23.687 10.140 33.756 1.00 90.50 100 MET A C 1
ATOM 803 O O . MET A 1 100 ? -23.982 10.540 34.884 1.00 90.50 100 MET A O 1
ATOM 807 N N . SER A 1 101 ? -24.466 10.382 32.699 1.00 92.94 101 SER A N 1
ATOM 808 C CA . SER A 1 101 ? -25.743 11.094 32.802 1.00 92.94 101 SER A CA 1
ATOM 809 C C . SER A 1 101 ? -26.714 10.360 33.731 1.00 92.94 101 SER A C 1
ATOM 811 O O . SER A 1 101 ? -27.230 10.963 34.673 1.00 92.94 101 SER A O 1
ATOM 813 N N . LEU A 1 102 ? -26.872 9.044 33.548 1.00 93.62 102 LEU A N 1
ATOM 814 C CA . LEU A 1 102 ? -27.713 8.214 34.414 1.00 93.62 102 LEU A CA 1
ATOM 815 C C . LEU A 1 102 ? -27.245 8.239 35.877 1.00 93.62 102 LEU A C 1
ATOM 817 O O . LEU A 1 102 ? -28.071 8.369 36.780 1.00 93.62 102 LEU A O 1
ATOM 821 N N . GLN A 1 103 ? -25.935 8.171 36.132 1.00 88.56 103 GLN A N 1
ATOM 822 C CA . GLN A 1 103 ? -25.380 8.266 37.487 1.00 88.56 103 GLN A CA 1
ATOM 823 C C . GLN A 1 103 ? -25.717 9.604 38.152 1.00 88.56 103 GLN A C 1
ATOM 825 O O . GLN A 1 103 ? -26.082 9.628 39.329 1.00 88.56 103 GLN A O 1
ATOM 830 N N . ASN A 1 104 ? -25.626 10.711 37.414 1.00 89.00 104 ASN A N 1
ATOM 831 C CA . ASN A 1 104 ? -25.988 12.030 37.927 1.00 89.00 104 ASN A CA 1
ATOM 832 C C . ASN A 1 104 ? -27.487 12.124 38.235 1.00 89.00 104 ASN A C 1
ATOM 834 O O . ASN A 1 104 ? -27.854 12.620 39.299 1.00 89.00 104 ASN A O 1
ATOM 838 N N . THR A 1 105 ? -28.351 11.573 37.379 1.00 91.25 105 THR A N 1
ATOM 839 C CA . THR A 1 105 ? -29.795 11.488 37.647 1.00 91.25 105 THR A CA 1
ATOM 840 C C . THR A 1 105 ? -30.090 10.669 38.908 1.00 91.25 105 THR A C 1
ATOM 842 O O . THR A 1 105 ? -30.841 11.127 39.769 1.00 91.25 105 THR A O 1
ATOM 845 N N . ILE A 1 106 ? -29.461 9.499 39.075 1.00 91.88 106 ILE A N 1
ATOM 846 C CA . ILE A 1 106 ? -29.625 8.650 40.269 1.00 91.88 106 ILE A CA 1
ATOM 847 C C . ILE A 1 106 ? -29.166 9.382 41.537 1.00 91.88 106 ILE A C 1
ATOM 849 O O . ILE A 1 106 ? -29.866 9.336 42.553 1.00 91.88 106 ILE A O 1
ATOM 853 N N . LYS A 1 107 ? -28.024 10.084 41.494 1.00 88.06 107 LYS A N 1
ATOM 854 C CA . LYS A 1 107 ? -27.533 10.897 42.620 1.00 88.06 107 LYS A CA 1
ATOM 855 C C . LYS A 1 107 ? -28.555 11.964 43.016 1.00 88.06 107 LYS A C 1
ATOM 857 O O . LYS A 1 107 ? -28.888 12.058 44.195 1.00 88.06 107 LYS A O 1
ATOM 862 N N . SER A 1 108 ? -29.104 12.703 42.051 1.00 87.31 108 SER A N 1
ATOM 863 C CA . SER A 1 108 ? -30.125 13.728 42.306 1.00 87.31 108 SER A CA 1
ATOM 864 C C . SER A 1 108 ? -31.403 13.142 42.911 1.00 87.31 108 SER A C 1
ATOM 866 O O . SER A 1 108 ? -31.879 13.645 43.926 1.00 87.31 108 SER A O 1
ATOM 868 N N . ILE A 1 109 ? -31.924 12.036 42.363 1.00 87.56 109 ILE A N 1
ATOM 869 C CA . ILE A 1 109 ? -33.114 11.350 42.906 1.00 87.56 109 ILE A CA 1
ATOM 870 C C . ILE A 1 109 ? -32.859 10.857 44.338 1.00 87.56 109 ILE A C 1
ATOM 872 O O . ILE A 1 109 ? -33.719 10.988 45.209 1.00 87.56 109 ILE A O 1
ATOM 876 N N . THR A 1 110 ? -31.670 10.311 44.604 1.00 83.19 110 THR A N 1
ATOM 877 C CA . THR A 1 110 ? -31.296 9.819 45.937 1.00 83.19 110 THR A CA 1
ATOM 878 C C . THR A 1 110 ? -31.223 10.961 46.953 1.00 83.19 110 THR A C 1
ATOM 880 O O . THR A 1 110 ? -31.721 10.816 48.069 1.00 83.19 110 THR A O 1
ATOM 883 N N . SER A 1 111 ? -30.657 12.110 46.573 1.00 84.25 111 SER A N 1
ATOM 884 C CA . SER A 1 111 ? -30.633 13.315 47.413 1.00 84.25 111 SER A CA 1
ATOM 885 C C . SER A 1 111 ? -32.038 13.850 47.696 1.00 84.25 111 SER A C 1
ATOM 887 O O . SER A 1 111 ? -32.323 14.216 48.833 1.00 84.25 111 SER A O 1
ATOM 889 N N . LEU A 1 112 ? -32.939 13.828 46.706 1.00 75.06 112 LEU A N 1
ATOM 890 C CA . LEU A 1 112 ? -34.339 14.221 46.897 1.00 75.06 112 LEU A CA 1
ATOM 891 C C . LEU A 1 112 ? -35.068 13.285 47.870 1.00 75.06 112 LEU A C 1
ATOM 893 O O . LEU A 1 112 ? -35.727 13.761 48.789 1.00 75.06 112 LEU A O 1
ATOM 897 N N . LYS A 1 113 ? -34.883 11.963 47.759 1.00 73.56 113 LYS A N 1
ATOM 898 C CA . LYS A 1 113 ? -35.470 11.001 48.710 1.00 73.56 113 LYS A CA 1
ATOM 899 C C . LYS A 1 113 ? -35.026 11.239 50.153 1.00 73.56 113 LYS A C 1
ATOM 901 O O . LYS A 1 113 ? -35.843 11.086 51.053 1.00 73.56 113 LYS A O 1
ATOM 906 N N . LYS A 1 114 ? -33.773 11.638 50.391 1.00 68.00 114 LYS A N 1
ATOM 907 C CA . LYS A 1 114 ? -33.294 11.973 51.747 1.00 68.00 114 LYS A CA 1
ATOM 908 C C . LYS A 1 114 ? -34.027 13.173 52.353 1.00 68.00 114 LYS A C 1
ATOM 910 O O . LYS A 1 114 ? -34.175 13.228 53.565 1.00 68.00 114 LYS A O 1
ATOM 915 N N . LEU A 1 115 ? -34.498 14.105 51.524 1.00 62.56 115 LEU A N 1
ATOM 916 C CA . LEU A 1 115 ? -35.292 15.250 51.972 1.00 62.56 115 LEU A CA 1
ATOM 917 C C . LEU A 1 115 ? -36.765 14.875 52.193 1.00 62.56 115 LEU A C 1
ATOM 919 O O . LEU A 1 115 ? -37.395 15.398 53.103 1.00 62.56 115 LEU A O 1
ATOM 923 N N . THR A 1 116 ? -37.311 13.950 51.398 1.00 55.81 116 THR A N 1
ATOM 924 C CA . THR A 1 116 ? -38.710 13.499 51.515 1.00 55.81 116 THR A CA 1
ATOM 925 C C . THR A 1 116 ? -38.923 12.449 52.619 1.00 55.81 116 THR A C 1
ATOM 927 O O . THR A 1 116 ? -40.016 12.368 53.167 1.00 55.81 116 THR A O 1
ATOM 930 N N . ILE A 1 117 ? -37.896 11.666 52.985 1.00 55.62 117 ILE A N 1
ATOM 931 C CA . ILE A 1 117 ? -37.946 10.630 54.044 1.00 55.62 117 ILE A CA 1
ATOM 932 C C . ILE A 1 117 ? -37.562 11.198 55.432 1.00 55.62 117 ILE A C 1
ATOM 934 O O . ILE A 1 117 ? -37.304 10.453 56.367 1.00 55.62 117 ILE A O 1
ATOM 938 N N . ASN A 1 118 ? -37.634 12.518 55.620 1.00 47.72 118 ASN A N 1
ATOM 939 C CA . ASN A 1 118 ? -37.817 13.104 56.950 1.00 47.72 118 ASN A CA 1
ATOM 940 C C . ASN A 1 118 ? -39.309 13.428 57.181 1.00 47.72 118 ASN A C 1
ATOM 942 O O . ASN A 1 118 ? -39.654 14.610 57.260 1.00 47.72 118 ASN A O 1
ATOM 946 N N . PRO A 1 119 ? -40.243 12.456 57.267 1.00 43.66 119 PRO A N 1
ATOM 947 C CA . PRO A 1 119 ? -41.505 12.757 57.903 1.00 43.66 119 PRO A CA 1
ATOM 948 C C . PRO A 1 119 ? -41.216 12.895 59.399 1.00 43.66 119 PRO A C 1
ATOM 950 O O . PRO A 1 119 ? -40.660 11.999 60.029 1.00 43.66 119 PRO A O 1
ATOM 953 N N . THR A 1 120 ? -41.576 14.048 59.949 1.00 43.94 120 THR A N 1
ATOM 954 C CA . THR A 1 120 ? -42.022 14.211 61.333 1.00 43.94 120 THR A CA 1
ATOM 955 C C . THR A 1 120 ? -42.399 12.880 61.995 1.00 43.94 120 THR A C 1
ATOM 957 O O . THR A 1 120 ? -43.483 12.386 61.703 1.00 43.94 120 THR A O 1
ATOM 960 N N . GLN A 1 121 ? -41.550 12.326 62.868 1.00 36.50 121 GLN A N 1
ATOM 961 C CA . GLN A 1 121 ? -41.959 11.631 64.094 1.00 36.50 121 GLN A CA 1
ATOM 962 C C . GLN A 1 121 ? -40.888 11.792 65.178 1.00 36.50 121 GLN A C 1
ATOM 964 O O . GLN A 1 121 ? -39.712 11.488 64.996 1.00 36.50 121 GLN A O 1
ATOM 969 N N . ASN A 1 122 ? -41.364 12.354 66.287 1.00 37.75 122 ASN A N 1
ATOM 970 C CA . ASN A 1 122 ? -40.715 12.468 67.581 1.00 37.75 122 ASN A CA 1
ATOM 971 C C . ASN A 1 122 ? -40.422 11.082 68.178 1.00 37.75 122 ASN A C 1
ATOM 973 O O . ASN A 1 122 ? -41.195 10.159 67.953 1.00 37.75 122 ASN A O 1
ATOM 977 N N . ASN A 1 123 ? -39.384 11.033 69.020 1.00 39.69 123 ASN A N 1
ATOM 978 C CA . ASN A 1 123 ? -39.114 10.065 70.093 1.00 39.69 123 ASN A CA 1
ATOM 979 C C . ASN A 1 123 ? -39.105 8.564 69.736 1.00 39.69 123 ASN A C 1
ATOM 981 O O . ASN A 1 123 ? -40.147 7.955 69.556 1.00 39.69 123 ASN A O 1
ATOM 985 N N . GLU A 1 124 ? -37.932 7.927 69.809 1.00 29.86 124 GLU A N 1
ATOM 986 C CA . GLU A 1 124 ? -37.543 7.089 70.959 1.00 29.86 124 GLU A CA 1
ATOM 987 C C . GLU A 1 124 ? -36.115 6.531 70.802 1.00 29.86 124 GLU A C 1
ATOM 989 O O . GLU A 1 124 ? -35.575 6.380 69.707 1.00 29.86 124 GLU A O 1
ATOM 994 N N . HIS A 1 125 ? -35.479 6.302 71.949 1.00 40.16 125 HIS A N 1
ATOM 995 C CA . HIS A 1 125 ? -34.120 5.805 72.127 1.00 40.16 125 HIS A CA 1
ATOM 996 C C . HIS A 1 125 ? -33.937 4.376 71.584 1.00 40.16 125 HIS A C 1
ATOM 998 O O . HIS A 1 125 ? -34.769 3.519 71.840 1.00 40.16 125 HIS A O 1
ATOM 1004 N N . HIS A 1 126 ? -32.804 4.082 70.936 1.00 30.28 126 HIS A N 1
ATOM 1005 C CA . HIS A 1 126 ? -31.779 3.150 71.438 1.00 30.28 126 HIS A CA 1
ATOM 1006 C C . HIS A 1 126 ? -30.704 2.837 70.381 1.00 30.28 126 HIS A C 1
ATOM 1008 O O . HIS A 1 126 ? -30.939 2.710 69.184 1.00 30.28 126 HIS A O 1
ATOM 1014 N N . SER A 1 127 ? -29.485 2.739 70.899 1.00 40.84 127 SER A N 1
ATOM 1015 C CA . SER A 1 127 ? -28.208 2.381 70.287 1.00 40.84 127 SER A CA 1
ATOM 1016 C C . SER A 1 127 ? -28.233 1.162 69.360 1.00 40.84 127 SER A C 1
ATOM 1018 O O . SER A 1 127 ? -28.667 0.096 69.789 1.00 40.84 127 SER A O 1
ATOM 1020 N N . SER A 1 128 ? -27.621 1.266 68.173 1.00 31.69 128 SER A N 1
ATOM 1021 C CA . SER A 1 128 ? -26.910 0.158 67.506 1.00 31.69 128 SER A CA 1
ATOM 1022 C C . SER A 1 128 ? -25.975 0.672 66.408 1.00 31.69 128 SER A C 1
ATOM 1024 O O . SER A 1 128 ? -26.387 1.348 65.470 1.00 31.69 128 SER A O 1
ATOM 1026 N N . SER A 1 129 ? -24.703 0.318 66.546 1.00 42.28 129 SER A N 1
ATOM 1027 C CA . SER A 1 129 ? -23.599 0.493 65.606 1.00 42.28 129 SER A CA 1
ATOM 1028 C C . SER A 1 129 ? -23.926 0.007 64.189 1.00 42.28 129 SER A C 1
ATOM 1030 O O . SER A 1 129 ? -24.457 -1.087 64.025 1.00 42.28 129 SER A O 1
ATOM 1032 N N . SER A 1 130 ? -23.531 0.751 63.150 1.00 32.47 130 SER A N 1
ATOM 1033 C CA . SER A 1 130 ? -23.345 0.193 61.802 1.00 32.47 130 SER A CA 1
ATOM 1034 C C . SER A 1 130 ? -22.350 1.020 60.991 1.00 32.47 130 SER A C 1
ATOM 1036 O O . SER A 1 130 ? -22.596 2.142 60.562 1.00 32.47 130 SER A O 1
ATOM 1038 N N . THR A 1 131 ? -21.185 0.415 60.818 1.00 35.75 131 THR A N 1
ATOM 1039 C CA . THR A 1 131 ? -20.081 0.770 59.933 1.00 35.75 131 THR A CA 1
ATOM 1040 C C . THR A 1 131 ? -20.540 0.999 58.489 1.00 35.75 131 THR A C 1
ATOM 1042 O O . THR A 1 131 ? -20.682 0.050 57.723 1.00 35.75 131 THR A O 1
ATOM 1045 N N . THR A 1 132 ? -20.685 2.254 58.065 1.00 33.91 132 THR A N 1
ATOM 1046 C CA . THR A 1 132 ? -20.634 2.625 56.641 1.00 33.91 132 THR A CA 1
ATOM 1047 C C . THR A 1 132 ? -19.306 3.312 56.362 1.00 33.91 132 THR A C 1
ATOM 1049 O O . THR A 1 132 ? -19.213 4.536 56.269 1.00 33.91 132 THR A O 1
ATOM 1052 N N . LEU A 1 133 ? -18.252 2.505 56.243 1.00 38.62 133 LEU A N 1
ATOM 1053 C CA . LEU A 1 133 ? -16.992 2.923 55.637 1.00 38.62 133 LEU A CA 1
ATOM 1054 C C . LEU A 1 133 ? -17.235 3.193 54.143 1.00 38.62 133 LEU A C 1
ATOM 1056 O O . LEU A 1 133 ? -17.163 2.314 53.295 1.00 38.62 133 LEU A O 1
ATOM 1060 N N . ASN A 1 134 ? -17.625 4.433 53.864 1.00 41.56 134 ASN A N 1
ATOM 1061 C CA . ASN A 1 134 ? -17.132 5.290 52.792 1.00 41.56 134 ASN A CA 1
ATOM 1062 C C . ASN A 1 134 ? -16.597 4.599 51.514 1.00 41.56 134 ASN A C 1
ATOM 1064 O O . ASN A 1 134 ? -15.417 4.683 51.175 1.00 41.56 134 ASN A O 1
ATOM 1068 N N . CYS A 1 135 ? -17.493 3.964 50.758 1.00 37.88 135 CYS A N 1
ATOM 1069 C CA . CYS A 1 135 ? -17.190 3.403 49.437 1.00 37.88 135 CYS A CA 1
ATOM 1070 C C . CYS A 1 135 ? -16.905 4.497 48.375 1.00 37.88 135 CYS A C 1
ATOM 1072 O O . CYS A 1 135 ? -16.270 4.232 47.357 1.00 37.88 135 CYS A O 1
ATOM 1074 N N . GLN A 1 136 ? -17.295 5.754 48.629 1.00 41.34 136 GLN A N 1
ATOM 1075 C CA . GLN A 1 136 ? -17.061 6.879 47.712 1.00 41.34 136 GLN A CA 1
ATOM 1076 C C . GLN A 1 136 ? -15.598 7.355 47.696 1.00 41.34 136 GLN A C 1
ATOM 1078 O O . GLN A 1 136 ? -15.123 7.831 46.665 1.00 41.34 136 GLN A O 1
ATOM 1083 N N . GLN A 1 137 ? -14.855 7.183 48.794 1.00 41.19 137 GLN A N 1
ATOM 1084 C CA . GLN A 1 137 ? -13.439 7.570 48.851 1.00 41.19 137 GLN A CA 1
ATOM 1085 C C . GLN A 1 137 ? -12.524 6.566 48.130 1.00 41.19 137 GLN A C 1
ATOM 1087 O O . GLN A 1 137 ? -11.492 6.953 47.589 1.00 41.19 137 GLN A O 1
ATOM 1092 N N . ILE A 1 138 ? -12.929 5.292 48.049 1.00 43.88 138 ILE A N 1
ATOM 1093 C CA . ILE A 1 138 ? -12.150 4.233 47.385 1.00 43.88 138 ILE A CA 1
ATOM 1094 C C . ILE A 1 138 ? -12.222 4.369 45.854 1.00 43.88 138 ILE A C 1
ATOM 1096 O O . ILE A 1 138 ? -11.214 4.167 45.175 1.00 43.88 138 ILE A O 1
ATOM 1100 N N . SER A 1 139 ? -13.368 4.777 45.292 1.00 43.88 139 SER A N 1
ATOM 1101 C CA . SER A 1 139 ? -13.496 4.959 43.837 1.00 43.88 139 SER A CA 1
ATOM 1102 C C . SER A 1 139 ? -12.700 6.161 43.322 1.00 43.88 139 SER A C 1
ATOM 1104 O O . SER A 1 139 ? -12.068 6.068 42.273 1.00 43.88 139 SER A O 1
ATOM 1106 N N . HIS A 1 140 ? -12.687 7.273 44.066 1.00 44.84 140 HIS A N 1
ATOM 1107 C CA . HIS A 1 140 ? -11.920 8.464 43.683 1.00 44.84 140 HIS A CA 1
ATOM 1108 C C . HIS A 1 140 ? -10.407 8.211 43.742 1.00 44.84 140 HIS A C 1
ATOM 1110 O O . HIS A 1 140 ? -9.687 8.556 42.809 1.00 44.84 140 HIS A O 1
ATOM 1116 N N . TYR A 1 141 ? -9.940 7.517 44.785 1.00 42.53 141 TYR A N 1
ATOM 1117 C CA . TYR A 1 141 ? -8.521 7.193 44.948 1.00 42.53 141 TYR A CA 1
ATOM 1118 C C . TYR A 1 141 ? -8.007 6.178 43.910 1.00 42.53 141 TYR A C 1
ATOM 1120 O O . TYR A 1 141 ? -6.836 6.208 43.530 1.00 42.53 141 TYR A O 1
ATOM 1128 N N . SER A 1 142 ? -8.879 5.289 43.422 1.00 41.91 142 SER A N 1
ATOM 1129 C CA . SER A 1 142 ? -8.524 4.298 42.395 1.00 41.91 142 SER A CA 1
ATOM 1130 C C . SER A 1 142 ? -8.432 4.925 40.999 1.00 41.91 142 SER A C 1
ATOM 1132 O O . SER A 1 142 ? -7.477 4.655 40.273 1.00 41.91 142 SER A O 1
ATOM 1134 N N . LEU A 1 143 ? -9.353 5.834 40.656 1.00 47.38 143 LEU A N 1
ATOM 1135 C CA . LEU A 1 143 ? -9.338 6.547 39.372 1.00 47.38 143 LEU A CA 1
ATOM 1136 C C . LEU A 1 143 ? -8.153 7.516 39.253 1.00 47.38 143 LEU A C 1
ATOM 1138 O O . LEU A 1 143 ? -7.523 7.584 38.201 1.00 47.38 143 LEU A O 1
ATOM 1142 N N . GLU A 1 144 ? -7.790 8.223 40.329 1.00 47.47 144 GLU A N 1
ATOM 1143 C CA . GLU A 1 144 ? -6.610 9.104 40.327 1.00 47.47 144 GLU A CA 1
ATOM 1144 C C . GLU A 1 144 ? -5.288 8.332 40.199 1.00 47.47 144 GLU A C 1
ATOM 1146 O O . GLU A 1 144 ? -4.329 8.844 39.613 1.00 47.47 144 GLU A O 1
ATOM 1151 N N . LYS A 1 145 ? -5.227 7.089 40.701 1.00 45.16 145 LYS A N 1
ATOM 1152 C CA . LYS A 1 145 ? -4.065 6.212 40.511 1.00 45.16 145 LYS A CA 1
ATOM 1153 C C . LYS A 1 145 ? -3.982 5.650 39.094 1.00 45.16 145 LYS A C 1
ATOM 1155 O O . LYS A 1 145 ? -2.888 5.665 38.539 1.00 45.16 145 LYS A O 1
ATOM 1160 N N . GLU A 1 146 ? -5.086 5.215 38.486 1.00 48.41 146 GLU A N 1
ATOM 1161 C CA . GLU A 1 146 ? -5.086 4.742 37.089 1.00 48.41 146 GLU A CA 1
ATOM 1162 C C . GLU A 1 146 ? -4.765 5.865 36.096 1.00 48.41 146 GLU A C 1
ATOM 1164 O O . GLU A 1 146 ? -3.973 5.668 35.174 1.00 48.41 146 GLU A O 1
ATOM 1169 N N . PHE A 1 147 ? -5.298 7.071 36.312 1.00 39.59 147 PHE A N 1
ATOM 1170 C CA . PHE A 1 147 ? -5.012 8.218 35.447 1.00 39.59 147 PHE A CA 1
ATOM 1171 C C . PHE A 1 147 ? -3.535 8.648 35.536 1.00 39.59 147 PHE A C 1
ATOM 1173 O O . PHE A 1 147 ? -2.901 8.897 34.512 1.00 39.59 147 PHE A O 1
ATOM 1180 N N . ASN A 1 148 ? -2.942 8.653 36.739 1.00 42.16 148 ASN A N 1
ATOM 1181 C CA . ASN A 1 148 ? -1.514 8.949 36.919 1.00 42.16 148 ASN A CA 1
ATOM 1182 C C . ASN A 1 148 ? -0.581 7.816 36.458 1.00 42.16 148 ASN A C 1
ATOM 1184 O O . ASN A 1 148 ? 0.549 8.093 36.051 1.00 42.16 148 ASN A O 1
ATOM 1188 N N . TYR A 1 149 ? -1.020 6.556 36.522 1.00 41.66 149 TYR A N 1
ATOM 1189 C CA . TYR A 1 149 ? -0.250 5.409 36.036 1.00 41.66 149 TYR A CA 1
ATOM 1190 C C . TYR A 1 149 ? -0.188 5.385 34.502 1.00 41.66 149 TYR A C 1
ATOM 1192 O O . TYR A 1 149 ? 0.895 5.256 33.934 1.00 41.66 149 TYR A O 1
ATOM 1200 N N . ASN A 1 150 ? -1.317 5.626 33.829 1.00 46.06 150 ASN A N 1
ATOM 1201 C CA . ASN A 1 150 ? -1.376 5.653 32.366 1.00 46.06 150 ASN A CA 1
ATOM 1202 C C . ASN A 1 150 ? -0.619 6.860 31.783 1.00 46.06 150 ASN A C 1
ATOM 1204 O O . ASN A 1 150 ? 0.135 6.714 30.826 1.00 46.06 150 ASN A O 1
ATOM 1208 N N . HIS A 1 151 ? -0.693 8.037 32.418 1.00 47.59 151 HIS A N 1
ATOM 1209 C CA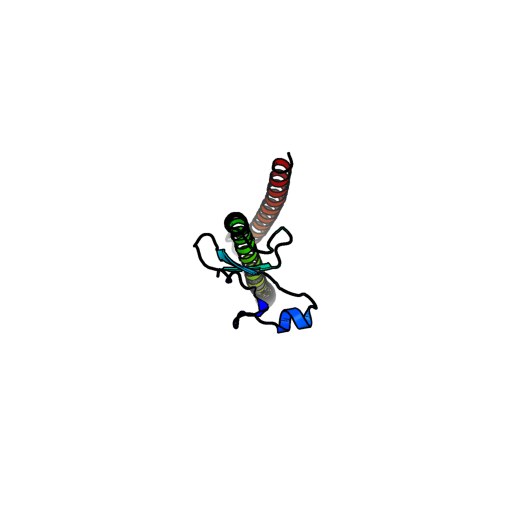 . HIS A 1 151 ? 0.002 9.225 31.910 1.00 47.59 151 HIS A CA 1
ATOM 1210 C C . HIS A 1 151 ? 1.530 9.219 32.136 1.00 47.59 151 HIS A C 1
ATOM 1212 O O . HIS A 1 151 ? 2.260 9.919 31.427 1.00 47.59 151 HIS A O 1
ATOM 1218 N N . ARG A 1 152 ? 2.041 8.425 33.094 1.00 43.09 152 ARG A N 1
ATOM 1219 C CA . ARG A 1 152 ? 3.492 8.221 33.279 1.00 43.09 152 ARG A CA 1
ATOM 1220 C C . ARG A 1 152 ? 4.086 7.207 32.302 1.00 43.09 152 ARG A C 1
ATOM 1222 O O . ARG A 1 152 ? 5.214 7.422 31.864 1.00 43.09 152 ARG A O 1
ATOM 1229 N N . ASN A 1 153 ? 3.350 6.158 31.937 1.00 46.12 153 ASN A N 1
ATOM 1230 C CA . ASN A 1 153 ? 3.868 5.112 31.049 1.00 46.12 153 ASN A CA 1
ATOM 1231 C C . ASN A 1 153 ? 3.852 5.537 29.570 1.00 46.12 153 ASN A C 1
ATOM 1233 O O . ASN A 1 153 ? 4.850 5.339 28.878 1.00 46.12 153 ASN A O 1
ATOM 1237 N N . ASP A 1 154 ? 2.815 6.251 29.117 1.00 47.94 154 ASP A N 1
ATOM 1238 C CA . ASP A 1 154 ? 2.714 6.693 27.715 1.00 47.94 154 ASP A CA 1
ATOM 1239 C C . ASP A 1 154 ? 3.809 7.703 27.314 1.00 47.94 154 ASP A C 1
ATOM 1241 O O . ASP A 1 154 ? 4.261 7.727 26.168 1.00 47.94 154 ASP A O 1
ATOM 1245 N N . ASN A 1 155 ? 4.301 8.508 28.265 1.00 42.47 155 ASN A N 1
ATOM 1246 C CA . ASN A 1 155 ? 5.344 9.509 28.009 1.00 42.47 155 ASN A CA 1
ATOM 1247 C C . ASN A 1 155 ? 6.779 8.951 28.096 1.00 42.47 155 ASN A C 1
ATOM 1249 O O . ASN A 1 155 ? 7.694 9.543 27.515 1.00 42.47 155 ASN A O 1
ATOM 1253 N N . GLN A 1 156 ? 7.007 7.822 28.780 1.00 43.53 156 GLN A N 1
ATOM 1254 C CA . GLN A 1 156 ? 8.333 7.190 28.859 1.00 43.53 156 GLN A CA 1
ATOM 1255 C C . GLN A 1 156 ? 8.577 6.160 27.745 1.00 43.53 156 GLN A C 1
ATOM 1257 O O . GLN A 1 156 ? 9.708 6.044 27.270 1.00 43.53 156 GLN A O 1
ATOM 1262 N N . GLU A 1 157 ? 7.546 5.467 27.252 1.00 45.31 157 GLU A N 1
ATOM 1263 C CA . GLU A 1 157 ? 7.718 4.482 26.171 1.00 45.31 157 GLU A CA 1
ATOM 1264 C C . GLU A 1 157 ? 7.908 5.131 24.788 1.00 45.31 157 GLU A C 1
ATOM 1266 O O . GLU A 1 157 ? 8.745 4.683 23.997 1.00 45.31 157 GLU A O 1
ATOM 1271 N N . TYR A 1 158 ? 7.228 6.250 24.511 1.00 42.72 158 TYR A N 1
ATOM 1272 C CA . TYR A 1 158 ? 7.391 6.977 23.245 1.00 42.72 158 TYR A CA 1
ATOM 1273 C C . TYR A 1 158 ? 8.729 7.721 23.138 1.00 42.72 158 TYR A C 1
ATOM 1275 O O . TYR A 1 158 ? 9.312 7.791 22.053 1.00 42.72 158 TYR A O 1
ATOM 1283 N N . THR A 1 159 ? 9.253 8.244 24.249 1.00 45.12 159 THR A N 1
ATOM 1284 C CA . THR A 1 159 ? 10.518 8.998 24.251 1.00 45.12 159 THR A CA 1
ATOM 1285 C C . THR A 1 159 ? 11.745 8.085 24.198 1.00 45.12 159 THR A C 1
ATOM 1287 O O . THR A 1 159 ? 12.730 8.434 23.548 1.00 45.12 159 THR A O 1
ATOM 1290 N N . SER A 1 160 ? 11.676 6.878 24.771 1.00 40.88 160 SER A N 1
ATOM 129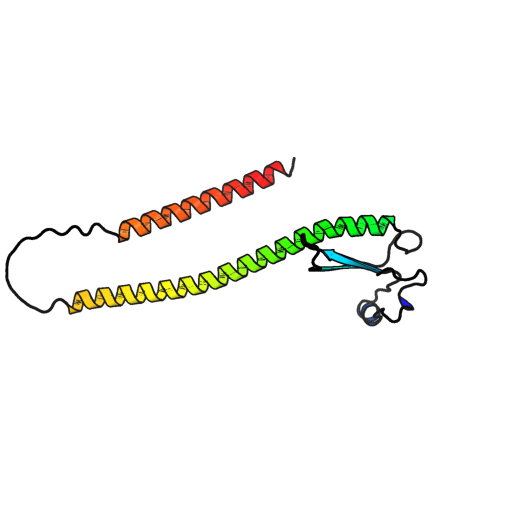1 C CA . SER A 1 160 ? 12.786 5.913 24.727 1.00 40.88 160 SER A CA 1
ATOM 1292 C C . SER A 1 160 ? 12.884 5.161 23.384 1.00 40.88 160 SER A C 1
ATOM 1294 O O . SER A 1 160 ? 13.983 4.893 22.898 1.00 40.88 160 SER A O 1
ATOM 1296 N N . SER A 1 161 ? 11.755 4.893 22.711 1.00 41.72 161 SER A N 1
ATOM 1297 C CA . SER A 1 161 ? 11.734 4.200 21.406 1.00 41.72 161 SER A CA 1
ATOM 1298 C C . SER A 1 161 ? 12.216 5.077 20.235 1.00 41.72 161 SER A C 1
ATOM 1300 O O . SER A 1 161 ? 12.859 4.587 19.302 1.00 41.72 161 SER A O 1
ATOM 1302 N N . LEU A 1 162 ? 11.983 6.395 20.296 1.00 42.84 162 LEU A N 1
ATOM 1303 C CA . LEU A 1 162 ? 12.442 7.351 19.274 1.00 42.84 162 LEU A CA 1
ATOM 1304 C C . LEU A 1 162 ? 13.937 7.707 19.387 1.00 42.84 162 LEU A C 1
ATOM 1306 O O . LEU A 1 162 ? 14.558 8.017 18.371 1.00 42.84 162 LEU A O 1
ATOM 1310 N N . LEU A 1 163 ? 14.546 7.602 20.574 1.00 43.59 163 LEU A N 1
ATOM 1311 C CA . LEU A 1 163 ? 15.973 7.899 20.785 1.00 43.59 163 LEU A CA 1
ATOM 1312 C C . LEU A 1 163 ? 16.923 6.737 20.435 1.00 43.59 163 LEU A C 1
ATOM 1314 O O . LEU A 1 163 ? 18.105 6.982 20.201 1.00 43.59 163 LEU A O 1
ATOM 1318 N N . HIS A 1 164 ? 16.431 5.496 20.333 1.00 43.91 164 HIS A N 1
ATOM 1319 C CA . HIS A 1 164 ? 17.242 4.329 19.939 1.00 43.91 164 HIS A CA 1
ATOM 1320 C C . HIS A 1 164 ? 17.182 4.013 18.427 1.00 43.91 164 HIS A C 1
ATOM 1322 O O . HIS A 1 164 ? 17.933 3.179 17.931 1.00 43.91 164 HIS A O 1
ATOM 1328 N N . ARG A 1 165 ? 16.300 4.672 17.664 1.00 39.06 165 ARG A N 1
ATOM 1329 C CA . ARG A 1 165 ? 16.160 4.479 16.204 1.00 39.06 165 ARG A CA 1
ATOM 1330 C C . ARG A 1 165 ? 16.800 5.582 15.351 1.00 39.06 165 ARG A C 1
ATOM 1332 O O . ARG A 1 165 ? 16.703 5.522 14.129 1.00 39.06 165 ARG A O 1
ATOM 1339 N N . LEU A 1 166 ? 17.442 6.566 15.984 1.00 40.44 166 LEU A N 1
ATOM 1340 C CA . LEU A 1 166 ? 18.118 7.701 15.337 1.00 40.44 166 LEU A CA 1
ATOM 1341 C C . LEU A 1 166 ? 19.623 7.793 15.667 1.00 40.44 166 LEU A C 1
ATOM 1343 O O . LEU A 1 166 ? 20.222 8.859 15.547 1.00 40.44 166 LEU A O 1
ATOM 1347 N N . LYS A 1 167 ? 20.247 6.679 16.052 1.00 38.84 167 LYS A N 1
ATOM 1348 C CA . LYS A 1 167 ? 21.705 6.496 16.064 1.00 38.84 167 LYS A CA 1
ATOM 1349 C C . LYS A 1 167 ? 22.043 5.253 15.257 1.00 38.84 167 LYS A C 1
ATOM 1351 O O . LYS A 1 167 ? 23.116 5.268 14.623 1.00 38.84 167 LYS A O 1
#